Protein AF-A0A060C881-F1 (afdb_monomer_lite)

Foldseek 3Di:
DDDPCNVCVVVQVVDPADEDAQPLVCPVVVCVVPVNHQYEDAEHELQCQVVQVVVVVVDVSYPYHQYPDAEKDFDVWQLVPDDPPCPPPVDSHDDPPTGINNRHQAYPVGRGDCNNCVRNVVPD

Secondary structure (DSSP, 8-state):
---HHHHHHHHHTT-SSEEEES-GGGHHHHHHHSTT--EEEEEE-GGGHHHHHHHHHH-TTEEEEEES-SB--BSSTTTT---SS-TT-SSSSPPTT--B----SB-TTS-B--HHHHHSS---

Sequence (124 aa):
MIKLQDLTDEFVAPLDVVGYNYMHYRWETDINQYPNRLICGTESLPPDVADIWSLVCKYPSILGDFVWTSMDYIGEVGIGKIDYDNIKSASPFGTWPWILAYCGDIDLIGIAVAVILQRSGLGT

Organism: NCBI:txid221213

Structure (mmCIF, N/CA/C/O backbone):
data_AF-A0A060C881-F1
#
_entry.id   AF-A0A060C881-F1
#
loop_
_atom_site.group_PDB
_atom_site.id
_atom_site.type_symbol
_atom_site.label_atom_id
_atom_site.label_alt_id
_atom_site.label_comp_id
_atom_site.label_asym_id
_atom_site.label_entity_id
_atom_site.label_seq_id
_atom_site.pdbx_PDB_ins_code
_atom_site.Cartn_x
_atom_site.Cartn_y
_atom_site.Cartn_z
_atom_site.occupancy
_atom_site.B_iso_or_equiv
_atom_site.auth_seq_id
_atom_site.auth_comp_id
_atom_site.auth_asym_id
_atom_site.auth_atom_id
_atom_site.pdbx_PDB_model_num
ATOM 1 N N . MET A 1 1 ? -21.124 20.162 5.127 1.00 70.75 1 MET A N 1
ATOM 2 C CA . MET A 1 1 ? -20.064 19.297 4.567 1.00 70.75 1 MET A CA 1
ATOM 3 C C . MET A 1 1 ? -20.420 17.870 4.931 1.00 70.75 1 MET A C 1
ATOM 5 O O . MET A 1 1 ? -20.666 17.638 6.106 1.00 70.75 1 MET A O 1
ATOM 9 N N . ILE A 1 2 ? -20.513 16.972 3.951 1.00 75.31 2 ILE A N 1
ATOM 10 C CA . ILE A 1 2 ? -20.690 15.530 4.189 1.00 75.31 2 ILE A CA 1
ATOM 11 C C . ILE A 1 2 ? -19.322 14.969 4.594 1.00 75.31 2 ILE A C 1
ATOM 13 O O . ILE A 1 2 ? -18.329 15.322 3.951 1.00 75.31 2 ILE A O 1
ATOM 17 N N . LYS A 1 3 ? -19.236 14.171 5.667 1.00 83.19 3 LYS A N 1
ATOM 18 C CA . LYS A 1 3 ? -17.969 13.528 6.047 1.00 83.19 3 LYS A CA 1
ATOM 19 C C . LYS A 1 3 ? -17.763 12.279 5.191 1.00 83.19 3 LYS A C 1
ATOM 21 O O . LYS A 1 3 ? -18.723 11.617 4.817 1.00 83.19 3 LYS A O 1
ATOM 26 N N . LEU A 1 4 ? -16.510 11.937 4.893 1.00 81.81 4 LEU A N 1
ATOM 27 C CA . LEU A 1 4 ? -16.181 10.745 4.097 1.00 81.81 4 LEU A CA 1
ATOM 28 C C . LEU A 1 4 ? -16.732 9.455 4.730 1.00 81.81 4 LEU A C 1
ATOM 30 O O . LEU A 1 4 ? -17.186 8.565 4.017 1.00 81.81 4 LEU A O 1
ATOM 34 N N . GLN A 1 5 ? -16.724 9.373 6.062 1.00 83.25 5 GLN A N 1
ATOM 35 C CA . GLN A 1 5 ? -17.273 8.236 6.803 1.00 83.25 5 GLN A CA 1
ATOM 36 C C . GLN A 1 5 ? -18.766 8.050 6.527 1.00 83.25 5 GLN A C 1
ATOM 38 O O . GLN A 1 5 ? -19.197 6.944 6.224 1.00 83.25 5 GLN A O 1
ATOM 43 N N . ASP A 1 6 ? -19.528 9.147 6.486 1.00 87.00 6 ASP A N 1
ATOM 44 C CA . ASP A 1 6 ? -20.970 9.110 6.212 1.00 87.00 6 ASP A CA 1
ATOM 45 C C . ASP A 1 6 ? -21.284 8.492 4.833 1.00 87.00 6 ASP A C 1
ATOM 47 O O . ASP A 1 6 ? -22.379 7.987 4.615 1.00 87.00 6 ASP A O 1
ATOM 51 N N . LEU A 1 7 ? -20.329 8.528 3.894 1.00 91.25 7 LEU A N 1
ATOM 52 C CA . LEU A 1 7 ? -20.460 7.950 2.552 1.00 91.25 7 LEU A CA 1
ATOM 53 C C . LEU A 1 7 ? -19.973 6.499 2.456 1.00 91.25 7 LEU A C 1
ATOM 55 O O . LEU A 1 7 ? -20.307 5.812 1.494 1.00 91.25 7 LEU A O 1
ATOM 59 N N . THR A 1 8 ? -19.132 6.054 3.390 1.00 92.31 8 THR A N 1
ATOM 60 C CA . THR A 1 8 ? -18.391 4.786 3.279 1.00 92.31 8 THR A CA 1
ATOM 61 C C . THR A 1 8 ? -18.779 3.764 4.342 1.00 92.31 8 THR A C 1
ATOM 63 O O . THR A 1 8 ? -18.582 2.571 4.120 1.00 92.31 8 THR A O 1
ATOM 66 N N . ASP A 1 9 ? -19.387 4.188 5.453 1.00 91.81 9 ASP A N 1
ATOM 67 C CA . ASP A 1 9 ? -19.676 3.328 6.603 1.00 91.81 9 ASP A CA 1
ATOM 68 C C . ASP A 1 9 ? -20.545 2.117 6.250 1.00 91.81 9 ASP A C 1
ATOM 70 O O . ASP A 1 9 ? -20.239 1.013 6.694 1.00 91.81 9 ASP A O 1
ATOM 74 N N . GLU A 1 10 ? -21.565 2.272 5.401 1.00 93.62 10 GLU A N 1
ATOM 75 C CA . GLU A 1 10 ? -22.420 1.148 4.983 1.00 93.62 10 GLU A CA 1
ATOM 76 C C . GLU A 1 10 ? -21.660 0.091 4.169 1.00 93.62 10 GLU A C 1
ATOM 78 O O . GLU A 1 10 ? -21.929 -1.102 4.300 1.00 93.62 10 GLU A O 1
ATOM 83 N N . PHE A 1 11 ? -20.683 0.509 3.359 1.00 94.31 11 PHE A N 1
ATOM 84 C CA . PHE A 1 11 ? -19.862 -0.401 2.553 1.00 94.31 11 PHE A CA 1
ATOM 85 C C . PHE A 1 11 ? -18.786 -1.095 3.380 1.00 94.31 11 PHE A C 1
ATOM 87 O O . PHE A 1 11 ? -18.383 -2.212 3.063 1.00 94.31 11 PHE A O 1
ATOM 94 N N . VAL A 1 12 ? -18.319 -0.430 4.435 1.00 94.56 12 VAL A N 1
ATOM 95 C CA . VAL A 1 12 ? -17.257 -0.937 5.298 1.00 94.56 12 VAL A CA 1
ATOM 96 C C . VAL A 1 12 ? -17.800 -1.813 6.430 1.00 94.56 12 VAL A C 1
ATOM 98 O O . VAL A 1 12 ? -17.142 -2.772 6.819 1.00 94.56 12 VAL A O 1
ATOM 101 N N . ALA A 1 13 ? -19.004 -1.529 6.934 1.00 93.25 13 ALA A N 1
ATOM 102 C CA . ALA A 1 13 ? -19.644 -2.267 8.023 1.00 93.25 13 ALA A CA 1
ATOM 103 C C . ALA A 1 13 ? -19.686 -3.802 7.862 1.00 93.25 13 ALA A C 1
ATOM 105 O O . ALA A 1 13 ? -19.508 -4.480 8.874 1.00 93.25 13 ALA A O 1
ATOM 106 N N . PRO A 1 14 ? -19.916 -4.383 6.665 1.00 96.06 14 PRO A N 1
ATOM 107 C CA . PRO A 1 14 ? -19.934 -5.837 6.508 1.00 96.06 14 PRO A CA 1
ATOM 108 C C . PRO A 1 14 ? -18.541 -6.478 6.385 1.00 96.06 14 PRO A C 1
ATOM 110 O O . PRO A 1 14 ? -18.471 -7.698 6.262 1.00 96.06 14 PRO A O 1
ATOM 113 N N . LEU A 1 15 ? -17.450 -5.705 6.357 1.00 96.81 15 LEU A N 1
ATOM 114 C CA . LEU A 1 15 ? -16.098 -6.236 6.163 1.00 96.81 15 LEU A CA 1
ATOM 115 C C . LEU A 1 15 ? -15.473 -6.687 7.488 1.00 96.81 15 LEU A C 1
ATOM 117 O O . LEU A 1 15 ? -15.496 -5.955 8.475 1.00 96.81 15 LEU A O 1
ATOM 121 N N . ASP A 1 16 ? -14.825 -7.854 7.475 1.00 97.38 16 ASP A N 1
ATOM 122 C CA . ASP A 1 16 ? -14.071 -8.365 8.630 1.00 97.38 16 ASP A CA 1
ATOM 123 C C . ASP A 1 16 ? -12.783 -7.560 8.884 1.00 97.38 16 ASP A C 1
ATOM 125 O O . ASP A 1 16 ? -12.379 -7.325 10.024 1.00 97.38 16 ASP A O 1
ATOM 129 N N . VAL A 1 17 ? -12.134 -7.131 7.799 1.00 97.75 17 VAL A N 1
ATOM 130 C CA . VAL A 1 17 ? -10.929 -6.297 7.793 1.00 97.75 17 VAL A CA 1
ATOM 131 C C . VAL A 1 17 ? -11.124 -5.202 6.759 1.00 97.75 17 VAL A C 1
ATOM 133 O O . VAL A 1 17 ? -11.515 -5.466 5.622 1.00 97.75 17 VAL A O 1
ATOM 136 N N . VAL A 1 18 ? -10.836 -3.966 7.148 1.00 97.62 18 VAL A N 1
ATOM 137 C CA . VAL A 1 18 ? -11.053 -2.801 6.298 1.00 97.62 18 VAL A CA 1
ATOM 138 C C . VAL A 1 18 ? -9.760 -2.430 5.589 1.00 97.62 18 VAL A C 1
ATOM 140 O O . VAL A 1 18 ? -8.757 -2.126 6.236 1.00 97.62 18 VAL A O 1
ATOM 143 N N . GLY A 1 19 ? -9.808 -2.442 4.258 1.00 97.19 19 GLY A N 1
ATOM 144 C CA . GLY A 1 19 ? -8.717 -2.004 3.395 1.00 97.19 19 GLY A CA 1
ATOM 145 C C . GLY A 1 19 ? -8.665 -0.486 3.243 1.00 97.19 19 GLY A C 1
ATOM 146 O O . GLY A 1 19 ? -9.695 0.167 3.069 1.00 97.19 19 GLY A O 1
ATOM 147 N N . TYR A 1 20 ? -7.460 0.069 3.300 1.00 96.31 20 TYR A N 1
ATOM 148 C CA . TYR A 1 20 ? -7.174 1.481 3.084 1.00 96.31 20 TYR A CA 1
ATOM 149 C C . TYR A 1 20 ? -6.101 1.625 2.006 1.00 96.31 20 TYR A C 1
ATOM 151 O O . TYR A 1 20 ? -4.946 1.276 2.243 1.00 96.31 20 TYR A O 1
ATOM 159 N N . ASN A 1 21 ? -6.465 2.196 0.857 1.00 97.00 21 ASN A N 1
ATOM 160 C CA . ASN A 1 21 ? -5.503 2.569 -0.182 1.00 97.00 21 ASN A CA 1
ATOM 161 C C . ASN A 1 21 ? -5.086 4.024 0.042 1.00 97.00 21 ASN A C 1
ATOM 163 O O . ASN A 1 21 ? -5.939 4.910 0.043 1.00 97.00 21 ASN A O 1
ATOM 167 N N . TYR A 1 22 ? -3.791 4.270 0.242 1.00 95.88 22 TYR A N 1
ATOM 168 C CA . TYR A 1 22 ? -3.181 5.602 0.355 1.00 95.88 22 TYR A CA 1
ATOM 169 C C . TYR A 1 22 ? -3.722 6.475 1.501 1.00 95.88 22 TYR A C 1
ATOM 171 O O . TYR A 1 22 ? -3.664 7.702 1.445 1.00 95.88 22 TYR A O 1
ATOM 179 N N . MET A 1 23 ? -4.271 5.859 2.553 1.00 95.75 23 MET A N 1
ATOM 180 C CA . MET A 1 23 ? -5.008 6.557 3.620 1.00 95.75 23 MET A CA 1
ATOM 181 C C . MET A 1 23 ? -4.436 6.332 5.028 1.00 95.75 23 MET A C 1
ATOM 183 O O . MET A 1 23 ? -5.168 6.418 6.015 1.00 95.75 23 MET A O 1
ATOM 187 N N . HIS A 1 24 ? -3.130 6.081 5.151 1.00 95.50 24 HIS A N 1
ATOM 188 C CA . HIS A 1 24 ? -2.487 5.810 6.446 1.00 95.50 24 HIS A CA 1
ATOM 189 C C . HIS A 1 24 ? -2.668 6.946 7.474 1.00 95.50 24 HIS A C 1
ATOM 191 O O . HIS A 1 24 ? -2.841 6.691 8.664 1.00 95.50 24 HIS A O 1
ATOM 197 N N . TYR A 1 25 ? -2.773 8.199 7.015 1.00 94.38 25 TYR A N 1
ATOM 198 C CA . TYR A 1 25 ? -3.071 9.376 7.846 1.00 94.38 25 TYR A CA 1
ATOM 199 C C . TYR A 1 25 ? -4.424 9.311 8.580 1.00 94.38 25 TYR A C 1
ATOM 201 O O . TYR A 1 25 ? -4.675 10.100 9.492 1.00 94.38 25 TYR A O 1
ATOM 209 N N . ARG A 1 26 ? -5.323 8.398 8.190 1.00 93.94 26 ARG A N 1
ATOM 210 C CA . ARG A 1 26 ? -6.624 8.207 8.843 1.00 93.94 26 ARG A CA 1
ATOM 211 C C . ARG A 1 26 ? -6.604 7.182 9.961 1.00 93.94 26 ARG A C 1
ATOM 213 O O . ARG A 1 26 ? -7.487 7.236 10.812 1.00 93.94 26 ARG A O 1
ATOM 220 N N . TRP A 1 27 ? -5.651 6.253 9.962 1.00 95.69 27 TRP A N 1
ATOM 221 C CA . TRP A 1 27 ? -5.741 5.036 10.768 1.00 95.69 27 TRP A CA 1
ATOM 222 C C . TRP A 1 27 ? -5.938 5.321 12.254 1.00 95.69 27 TRP A C 1
ATOM 224 O O . TRP A 1 27 ? -6.841 4.765 12.863 1.00 95.69 27 TRP A O 1
ATOM 234 N N . GLU A 1 28 ? -5.180 6.257 12.825 1.00 95.56 28 GLU A N 1
ATOM 235 C CA . GLU A 1 28 ? -5.327 6.639 14.235 1.00 95.56 28 GLU A CA 1
ATOM 236 C C . GLU A 1 28 ? -6.707 7.249 14.537 1.00 95.56 28 GLU A C 1
ATOM 238 O O . GLU A 1 28 ? -7.313 6.948 15.565 1.00 95.56 28 GLU A O 1
ATOM 243 N N . THR A 1 29 ? -7.250 8.066 13.630 1.00 94.62 29 THR A N 1
ATOM 244 C CA . THR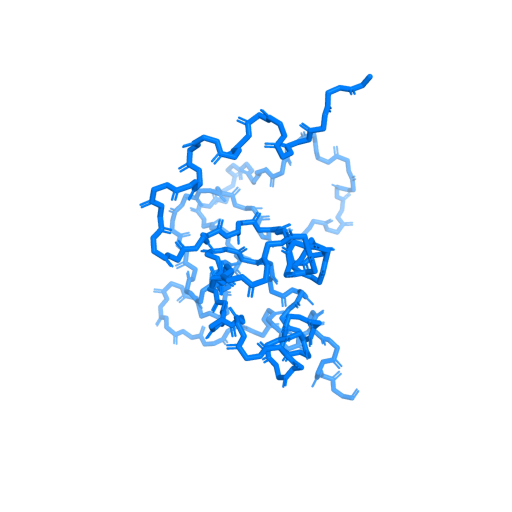 A 1 29 ? -8.602 8.630 13.785 1.00 94.62 29 THR A CA 1
ATOM 245 C C . THR A 1 29 ? -9.664 7.535 13.704 1.00 94.62 29 THR A C 1
ATOM 247 O O . THR A 1 29 ? -10.559 7.482 14.547 1.00 94.62 29 THR A O 1
ATOM 250 N N . ASP A 1 30 ? -9.552 6.641 12.724 1.00 94.94 30 ASP A N 1
ATOM 251 C CA . ASP A 1 30 ? -10.547 5.601 12.476 1.00 94.94 30 ASP A CA 1
ATOM 252 C C . ASP A 1 30 ? -10.495 4.490 13.536 1.00 94.94 30 ASP A C 1
ATOM 254 O O . ASP A 1 30 ? -11.540 3.969 13.906 1.00 94.94 30 ASP A O 1
ATOM 258 N N . ILE A 1 31 ? -9.329 4.181 14.110 1.00 95.00 31 ILE A N 1
ATOM 259 C CA . ILE A 1 31 ? -9.217 3.280 15.270 1.00 95.00 31 ILE A CA 1
ATOM 260 C C . ILE A 1 31 ? -9.926 3.876 16.486 1.00 95.00 31 ILE A C 1
ATOM 262 O O . ILE A 1 31 ? -10.666 3.177 17.174 1.00 95.00 31 ILE A O 1
ATOM 266 N N . ASN A 1 32 ? -9.742 5.174 16.744 1.00 94.62 32 ASN A N 1
ATOM 267 C CA . ASN A 1 32 ? -10.411 5.842 17.861 1.00 94.62 32 ASN A CA 1
ATOM 268 C C . ASN A 1 32 ? -11.935 5.900 17.668 1.00 94.62 32 ASN A C 1
ATOM 270 O O . ASN A 1 32 ? -12.687 5.758 18.631 1.00 94.62 32 ASN A O 1
ATOM 274 N N . GLN A 1 33 ? -12.395 6.114 16.433 1.00 93.56 33 GLN A N 1
ATOM 275 C CA . GLN A 1 33 ? -13.819 6.206 16.109 1.00 93.56 33 GLN A CA 1
ATOM 276 C C . GLN A 1 33 ? -14.501 4.831 16.020 1.00 93.56 33 GLN A C 1
ATOM 278 O O . GLN A 1 33 ? -15.665 4.701 16.402 1.00 93.56 33 GLN A O 1
ATOM 283 N N . TYR A 1 34 ? -13.783 3.807 15.558 1.00 94.38 34 TYR A N 1
ATOM 284 C CA . TYR A 1 34 ? -14.268 2.437 15.397 1.00 94.38 34 TYR A CA 1
ATOM 285 C C . TYR A 1 34 ? -13.334 1.459 16.139 1.00 94.38 34 TYR A C 1
ATOM 287 O O . TYR A 1 34 ? -12.557 0.752 15.498 1.00 94.38 34 TYR A O 1
ATOM 295 N N . PRO A 1 35 ? -13.425 1.353 17.481 1.00 94.44 35 PRO A N 1
ATOM 296 C CA . PRO A 1 35 ? -12.461 0.600 18.297 1.00 94.44 35 PRO A CA 1
ATOM 297 C C . PRO A 1 35 ? -12.314 -0.890 17.960 1.00 94.44 35 PRO A C 1
ATOM 299 O O . PRO A 1 35 ? -11.298 -1.495 18.285 1.00 94.44 35 PRO A O 1
ATOM 302 N N . ASN A 1 36 ? -13.321 -1.485 17.313 1.00 94.81 36 ASN A N 1
ATOM 303 C CA . ASN A 1 36 ? -13.320 -2.896 16.916 1.00 94.81 36 ASN A CA 1
ATOM 304 C C . ASN A 1 36 ? -12.833 -3.119 15.474 1.00 94.81 36 ASN A C 1
ATOM 306 O O . ASN A 1 36 ? -12.852 -4.250 14.994 1.00 94.81 36 ASN A O 1
ATOM 310 N N . ARG A 1 37 ? -12.458 -2.058 14.751 1.00 95.62 37 ARG A N 1
ATOM 311 C CA . ARG A 1 37 ? -12.043 -2.151 13.352 1.00 95.62 37 ARG A CA 1
ATOM 312 C C . ARG A 1 37 ? -10.631 -2.715 13.249 1.00 95.62 37 ARG A C 1
ATOM 314 O O . ARG A 1 37 ? -9.703 -2.173 13.845 1.00 95.62 37 ARG A O 1
ATOM 321 N N . LEU A 1 38 ? -10.473 -3.740 12.417 1.00 97.88 38 LEU A N 1
ATOM 322 C CA . LEU A 1 38 ? -9.171 -4.176 11.925 1.00 97.88 38 LEU A CA 1
ATOM 323 C C . LEU A 1 38 ? -8.852 -3.437 10.626 1.00 97.88 38 LEU A C 1
ATOM 325 O O . LEU A 1 38 ? -9.686 -3.375 9.721 1.00 97.88 38 LEU A O 1
ATOM 329 N N . ILE A 1 39 ? -7.657 -2.861 10.552 1.00 97.94 39 ILE A N 1
ATOM 330 C CA . ILE A 1 39 ? -7.187 -2.057 9.425 1.00 97.94 39 ILE A CA 1
ATOM 331 C C . ILE A 1 39 ? -6.092 -2.817 8.684 1.00 97.94 39 ILE A C 1
ATOM 333 O O . ILE A 1 39 ? -5.164 -3.344 9.294 1.00 97.94 39 ILE A O 1
ATOM 337 N N . CYS A 1 40 ? -6.173 -2.819 7.359 1.00 98.19 40 CYS A N 1
ATOM 338 C CA . CYS A 1 40 ? -5.102 -3.246 6.473 1.00 98.19 40 CYS A CA 1
ATOM 339 C C . CYS A 1 40 ? -4.796 -2.114 5.489 1.00 98.19 40 CYS A C 1
ATOM 341 O O . CYS A 1 40 ? -5.703 -1.609 4.824 1.00 98.19 40 CYS A O 1
ATOM 343 N N . GLY A 1 41 ? -3.531 -1.703 5.398 1.00 97.62 41 GLY A N 1
ATOM 344 C CA . GLY A 1 41 ? -3.062 -0.895 4.279 1.00 97.62 41 GLY A CA 1
ATOM 345 C C . GLY A 1 41 ? -3.067 -1.762 3.032 1.00 97.62 41 GLY A C 1
ATOM 346 O O . GLY A 1 41 ? -2.214 -2.625 2.871 1.00 97.62 41 GLY A O 1
ATOM 347 N N . THR A 1 42 ? -4.078 -1.613 2.186 1.00 97.31 42 THR A N 1
ATOM 348 C CA . THR A 1 42 ? -4.219 -2.440 0.981 1.00 97.31 42 THR A CA 1
ATOM 349 C C . THR A 1 42 ? -3.442 -1.871 -0.199 1.00 97.31 42 THR A C 1
ATOM 351 O O . THR A 1 42 ? -3.224 -2.587 -1.172 1.00 97.31 42 THR A O 1
ATOM 354 N N . GLU A 1 43 ? -2.997 -0.615 -0.097 1.00 96.94 43 GLU A N 1
ATOM 355 C CA . GLU A 1 43 ? -2.097 0.029 -1.051 1.00 96.94 43 GLU A CA 1
ATOM 356 C C . GLU A 1 43 ? -1.407 1.235 -0.389 1.00 96.94 43 GLU A C 1
ATOM 358 O O . GLU A 1 43 ? -2.084 2.075 0.214 1.00 96.94 43 GLU A O 1
ATOM 363 N N . SER A 1 44 ? -0.088 1.359 -0.515 1.00 94.12 44 SER A N 1
ATOM 364 C CA . SER A 1 44 ? 0.666 2.539 -0.068 1.00 94.12 44 SER A CA 1
ATOM 365 C C . SER A 1 44 ? 1.743 2.952 -1.065 1.00 94.12 44 SER A C 1
ATOM 367 O O . SER A 1 44 ? 2.079 2.208 -1.987 1.00 94.12 44 SER A O 1
ATOM 369 N N . LEU A 1 45 ? 2.293 4.155 -0.886 1.00 89.25 45 LEU A N 1
ATOM 370 C CA . LEU A 1 45 ? 3.432 4.612 -1.672 1.00 89.25 45 LEU A CA 1
ATOM 371 C C . LEU A 1 45 ? 4.751 4.226 -0.977 1.00 89.25 45 LEU A C 1
ATOM 373 O O . LEU A 1 45 ? 4.847 4.335 0.246 1.00 89.25 45 LEU A O 1
ATOM 377 N N . PRO A 1 46 ? 5.813 3.887 -1.734 1.00 85.19 46 PRO A N 1
ATOM 378 C CA . PRO A 1 46 ? 7.127 3.565 -1.173 1.00 85.19 46 PRO A CA 1
ATOM 379 C C . PRO A 1 46 ? 7.703 4.589 -0.169 1.00 85.19 46 PRO A C 1
ATOM 381 O O . PRO A 1 46 ? 8.325 4.166 0.806 1.00 85.19 46 PRO A O 1
ATOM 384 N N . PRO A 1 47 ? 7.519 5.919 -0.334 1.00 84.44 47 PRO A N 1
ATOM 385 C CA . PRO A 1 47 ? 7.991 6.899 0.648 1.00 84.44 47 PRO A CA 1
ATOM 386 C C . PRO A 1 47 ? 7.291 6.819 2.013 1.00 84.44 47 PRO A C 1
ATOM 388 O O . PRO A 1 47 ? 7.899 7.175 3.018 1.00 84.44 47 PRO A O 1
ATOM 391 N N . ASP A 1 48 ? 6.051 6.326 2.068 1.00 90.06 48 ASP A N 1
ATOM 392 C CA . ASP A 1 48 ? 5.225 6.332 3.285 1.00 90.06 48 ASP A CA 1
ATOM 393 C C . ASP A 1 48 ? 5.532 5.144 4.214 1.00 90.06 48 ASP A C 1
ATOM 395 O O . ASP A 1 48 ? 5.057 5.084 5.349 1.00 90.06 48 ASP A O 1
ATOM 399 N N . VAL A 1 49 ? 6.338 4.183 3.751 1.00 89.38 49 VAL A N 1
ATOM 400 C CA . VAL A 1 49 ? 6.578 2.901 4.432 1.00 89.38 49 VAL A CA 1
ATOM 401 C C . VAL A 1 49 ? 7.135 3.079 5.844 1.00 89.38 49 VAL A C 1
ATOM 403 O O . VAL A 1 49 ? 6.756 2.337 6.748 1.00 89.38 49 VAL A O 1
ATOM 406 N N . ALA A 1 50 ? 8.010 4.063 6.066 1.00 89.75 50 ALA A N 1
ATOM 407 C CA . ALA A 1 50 ? 8.593 4.313 7.386 1.00 89.75 50 ALA A CA 1
ATOM 408 C C . ALA A 1 50 ? 7.542 4.798 8.406 1.00 89.75 50 ALA A C 1
ATOM 410 O O . ALA A 1 50 ? 7.507 4.334 9.554 1.00 89.75 50 ALA A O 1
ATOM 411 N N . ASP A 1 51 ? 6.644 5.684 7.975 1.00 92.31 51 ASP A N 1
ATOM 412 C CA . ASP A 1 51 ? 5.564 6.213 8.810 1.00 92.31 51 ASP A CA 1
ATOM 413 C C . ASP A 1 51 ? 4.506 5.135 9.070 1.00 92.31 51 ASP A C 1
ATOM 415 O O . ASP A 1 51 ? 4.078 4.922 10.208 1.00 92.31 51 ASP A O 1
ATOM 419 N N . ILE A 1 52 ? 4.156 4.375 8.031 1.00 94.94 52 ILE A N 1
ATOM 420 C CA . ILE A 1 52 ? 3.261 3.219 8.114 1.00 94.94 52 ILE A CA 1
ATOM 421 C C . ILE A 1 52 ? 3.801 2.174 9.090 1.00 94.94 52 ILE A C 1
ATOM 423 O O . ILE A 1 52 ? 3.063 1.711 9.960 1.00 94.94 52 ILE A O 1
ATOM 427 N N . TRP A 1 53 ? 5.089 1.835 9.009 1.00 94.88 53 TRP A N 1
ATOM 428 C CA . TRP A 1 53 ? 5.712 0.871 9.915 1.00 94.88 53 TRP A CA 1
ATOM 429 C C . TRP A 1 53 ? 5.613 1.308 11.379 1.00 94.88 53 TRP A C 1
ATOM 431 O O . TRP A 1 53 ? 5.326 0.495 12.263 1.00 94.88 53 TRP A O 1
ATOM 441 N N . SER A 1 54 ? 5.775 2.607 11.635 1.00 95.75 54 SER A N 1
ATOM 442 C CA . SER A 1 54 ? 5.601 3.186 12.969 1.00 95.75 54 SER A CA 1
ATOM 443 C C . SER A 1 54 ? 4.163 3.025 13.477 1.00 95.75 54 SER A C 1
ATOM 445 O O . SER A 1 54 ? 3.955 2.690 14.645 1.00 95.75 54 SER A O 1
ATOM 447 N N . LEU A 1 55 ? 3.164 3.208 12.606 1.00 96.88 55 LEU A N 1
ATOM 448 C CA . LEU A 1 55 ? 1.749 3.013 12.939 1.00 96.88 55 LEU A CA 1
ATOM 449 C C . LEU A 1 55 ? 1.416 1.542 13.213 1.00 96.88 55 LEU A C 1
ATOM 451 O O . LEU A 1 55 ? 0.774 1.256 14.224 1.00 96.88 55 LEU A O 1
ATOM 455 N N . VAL A 1 56 ? 1.890 0.622 12.368 1.00 96.94 56 VAL A N 1
ATOM 456 C CA . VAL A 1 56 ? 1.710 -0.833 12.536 1.00 96.94 56 VAL A CA 1
ATOM 457 C C . VAL A 1 56 ? 2.295 -1.298 13.871 1.00 96.94 56 VAL A C 1
ATOM 459 O O . VAL A 1 56 ? 1.639 -2.011 14.625 1.00 96.94 56 VAL A O 1
ATOM 462 N N . CYS A 1 57 ? 3.499 -0.836 14.221 1.00 96.94 57 CYS A N 1
ATOM 463 C CA . CYS A 1 57 ? 4.120 -1.158 15.508 1.00 96.94 57 CYS A CA 1
ATOM 464 C C . CYS A 1 57 ? 3.350 -0.584 16.711 1.00 96.94 57 CYS A C 1
ATOM 466 O O . CYS A 1 57 ? 3.356 -1.178 17.789 1.00 96.94 57 CYS A O 1
ATOM 468 N N . LYS A 1 58 ? 2.716 0.585 16.553 1.00 97.69 58 LYS A N 1
ATOM 469 C CA . LYS A 1 58 ? 1.995 1.284 17.628 1.00 97.69 58 LYS A CA 1
ATOM 470 C C . LYS A 1 58 ? 0.603 0.697 17.885 1.00 97.69 58 LYS A C 1
ATOM 472 O O . LYS A 1 58 ? 0.162 0.688 19.034 1.00 97.69 58 LYS A O 1
ATOM 477 N N . TYR A 1 59 ? -0.088 0.230 16.845 1.00 97.25 59 TYR A N 1
ATOM 478 C CA . TYR A 1 59 ? -1.500 -0.148 16.901 1.00 97.25 59 TYR A CA 1
ATOM 479 C C . TYR A 1 59 ? -1.732 -1.607 16.482 1.00 97.25 59 TYR A C 1
ATOM 481 O O . TYR A 1 59 ? -1.759 -1.894 15.289 1.00 97.25 59 TYR A O 1
ATOM 489 N N . PRO A 1 60 ? -2.017 -2.527 17.428 1.00 96.50 60 PRO A N 1
ATOM 490 C CA . PRO A 1 60 ? -2.255 -3.943 17.116 1.00 96.50 60 PRO A CA 1
ATOM 491 C C . PRO A 1 60 ? -3.460 -4.223 16.205 1.00 96.50 60 PRO A C 1
ATOM 493 O O . PRO A 1 60 ? -3.569 -5.313 15.651 1.00 96.50 60 PRO A O 1
ATOM 496 N N . SER A 1 61 ? -4.388 -3.270 16.072 1.00 97.31 61 SER A N 1
ATOM 497 C CA . SER A 1 61 ? -5.521 -3.352 15.144 1.00 97.31 61 SER A CA 1
ATOM 498 C C . SER A 1 61 ? -5.133 -3.075 13.687 1.00 97.31 61 SER A C 1
ATOM 500 O O . SER A 1 61 ? -5.951 -3.303 12.797 1.00 97.31 61 SER A O 1
ATOM 502 N N . ILE A 1 62 ? -3.910 -2.604 13.427 1.00 98.12 62 ILE A N 1
ATOM 503 C CA . ILE A 1 62 ? -3.358 -2.419 12.084 1.00 98.12 62 ILE A CA 1
ATOM 504 C C . ILE A 1 62 ? -2.532 -3.656 11.742 1.00 98.12 62 ILE A C 1
ATOM 506 O O . ILE A 1 62 ? -1.501 -3.922 12.353 1.00 98.12 62 ILE A O 1
ATOM 510 N N . LEU A 1 63 ? -2.992 -4.421 10.756 1.00 97.75 63 LEU A N 1
ATOM 511 C CA . LEU A 1 63 ? -2.415 -5.722 10.418 1.00 97.75 63 LEU A CA 1
ATOM 512 C C . LEU A 1 63 ? -1.127 -5.621 9.593 1.00 97.75 63 LEU A C 1
ATOM 514 O O . LEU A 1 63 ? -0.334 -6.558 9.579 1.00 97.75 63 LEU A O 1
ATOM 518 N N . GLY A 1 64 ? -0.928 -4.508 8.890 1.00 96.19 64 GLY A N 1
ATOM 519 C CA . GLY A 1 64 ? 0.195 -4.314 7.982 1.00 96.19 64 GLY A CA 1
ATOM 520 C C . GLY A 1 64 ? -0.202 -3.525 6.744 1.00 96.19 64 GLY A C 1
ATOM 521 O O . GLY A 1 64 ? -1.256 -2.881 6.721 1.00 96.19 64 GLY A O 1
ATOM 522 N N . ASP A 1 65 ? 0.656 -3.594 5.730 1.00 96.12 65 ASP A N 1
ATOM 523 C CA . ASP A 1 65 ? 0.581 -2.767 4.532 1.00 96.12 65 ASP A CA 1
ATOM 524 C C . ASP A 1 65 ? 1.087 -3.494 3.274 1.00 96.12 65 ASP A C 1
ATOM 526 O O . ASP A 1 65 ? 1.966 -4.356 3.358 1.00 96.12 65 ASP A O 1
ATOM 530 N N . PHE A 1 66 ? 0.540 -3.119 2.116 1.00 96.00 66 PHE A N 1
ATOM 531 C CA . PHE A 1 66 ? 0.956 -3.569 0.790 1.00 96.00 66 PHE A CA 1
ATOM 532 C C . PHE A 1 66 ? 1.443 -2.374 -0.040 1.00 96.00 66 PHE A C 1
ATOM 534 O O . PHE A 1 66 ? 0.652 -1.591 -0.562 1.00 96.00 66 PHE A O 1
ATOM 541 N N . VAL A 1 67 ? 2.761 -2.254 -0.190 1.00 92.19 67 VAL A N 1
ATOM 542 C CA . VAL A 1 67 ? 3.397 -1.168 -0.951 1.00 92.19 67 VAL A CA 1
ATOM 543 C C . VAL A 1 67 ? 3.184 -1.351 -2.452 1.00 92.19 67 VAL A C 1
ATOM 545 O O . VAL A 1 67 ? 3.389 -2.445 -2.983 1.00 92.19 67 VAL A O 1
ATOM 548 N N . TRP A 1 68 ? 2.833 -0.266 -3.142 1.00 93.19 68 TRP A N 1
ATOM 549 C CA . TRP A 1 68 ? 2.715 -0.195 -4.597 1.00 93.19 68 TRP A CA 1
ATOM 550 C C . TRP A 1 68 ? 4.026 0.309 -5.234 1.00 93.19 68 TRP A C 1
ATOM 552 O O . TRP A 1 68 ? 4.335 1.495 -5.181 1.00 93.19 68 TRP A O 1
ATOM 562 N N . THR A 1 69 ? 4.857 -0.529 -5.851 1.00 90.94 69 THR A N 1
ATOM 563 C CA . THR A 1 69 ? 4.765 -1.995 -5.965 1.00 90.94 69 THR A CA 1
ATOM 564 C C . THR A 1 69 ? 6.102 -2.629 -5.619 1.00 90.94 69 THR A C 1
ATOM 566 O O . THR A 1 69 ? 7.144 -1.985 -5.674 1.00 90.94 69 THR A O 1
ATOM 569 N N . SER A 1 70 ? 6.093 -3.915 -5.283 1.00 88.75 70 SER A N 1
ATOM 570 C CA . SER A 1 70 ? 7.336 -4.646 -5.033 1.00 88.75 70 SER A CA 1
ATOM 571 C C . SER A 1 70 ? 8.137 -4.903 -6.313 1.00 88.75 70 SER A C 1
ATOM 573 O O . SER A 1 70 ? 9.358 -4.776 -6.306 1.00 88.75 70 SER A O 1
ATOM 575 N N . MET A 1 71 ? 7.466 -5.253 -7.413 1.00 92.88 71 MET A N 1
ATOM 576 C CA . MET A 1 71 ? 8.078 -5.546 -8.708 1.00 92.88 71 MET A CA 1
ATOM 577 C C . MET A 1 71 ? 7.482 -4.649 -9.787 1.00 92.88 71 MET A C 1
ATOM 579 O O . MET A 1 71 ? 6.267 -4.470 -9.848 1.00 92.88 71 MET A O 1
ATOM 583 N N . ASP A 1 72 ? 8.342 -4.110 -10.643 1.00 93.50 72 ASP A N 1
ATOM 584 C CA . ASP A 1 72 ? 7.950 -3.270 -11.760 1.00 93.50 72 ASP A CA 1
ATOM 585 C C . ASP A 1 72 ? 7.158 -4.077 -12.792 1.00 93.50 72 ASP A C 1
ATOM 587 O O . ASP A 1 72 ? 7.286 -5.300 -12.916 1.00 93.50 72 ASP A O 1
ATOM 591 N N . TYR A 1 73 ? 6.324 -3.378 -13.550 1.00 95.31 73 TYR A N 1
ATOM 592 C CA . TYR A 1 73 ? 5.369 -4.000 -14.455 1.00 95.31 73 TYR A CA 1
ATOM 593 C C . TYR A 1 73 ? 5.189 -3.193 -15.741 1.00 95.31 73 TYR A C 1
ATOM 595 O O . TYR A 1 73 ? 5.575 -2.029 -15.858 1.00 95.31 73 TYR A O 1
ATOM 603 N N . ILE A 1 74 ? 4.620 -3.857 -16.749 1.00 95.94 74 ILE A N 1
ATOM 604 C CA . ILE A 1 74 ? 4.301 -3.265 -18.051 1.00 95.94 74 ILE A CA 1
ATOM 605 C C . ILE A 1 74 ? 2.966 -2.523 -17.949 1.00 95.94 74 ILE A C 1
ATOM 607 O O . ILE A 1 74 ? 1.992 -3.072 -17.436 1.00 95.94 74 ILE A O 1
ATOM 611 N N . GLY A 1 75 ? 2.887 -1.321 -18.519 1.00 92.38 75 GLY A N 1
ATOM 612 C CA . GLY A 1 75 ? 1.703 -0.469 -18.412 1.00 92.38 75 GLY A CA 1
ATOM 613 C C . GLY A 1 75 ? 1.845 0.561 -17.297 1.00 92.38 75 GLY A C 1
ATOM 614 O O . GLY A 1 75 ? 2.957 0.825 -16.856 1.00 92.38 75 GLY A O 1
ATOM 615 N N . GLU A 1 76 ? 0.728 1.214 -16.945 1.00 93.25 76 GLU A N 1
ATOM 616 C CA . GLU A 1 76 ? 0.688 2.399 -16.062 1.00 93.25 76 GLU A CA 1
ATOM 617 C C . GLU A 1 76 ? 1.883 3.329 -16.307 1.00 93.25 76 GLU A C 1
ATOM 619 O O . GLU A 1 76 ? 2.671 3.686 -15.432 1.00 93.25 76 GLU A O 1
ATOM 624 N N . VAL A 1 77 ? 2.070 3.589 -17.601 1.00 92.75 77 VAL A N 1
ATOM 625 C CA . VAL A 1 77 ? 3.380 3.869 -18.166 1.00 92.75 77 VAL A CA 1
ATOM 626 C C . VAL A 1 77 ? 3.977 5.087 -17.492 1.00 92.75 77 VAL A C 1
ATOM 628 O O . VAL A 1 77 ? 3.382 6.158 -17.518 1.00 92.75 77 VAL A O 1
ATOM 631 N N . GLY A 1 78 ? 5.164 4.935 -16.917 1.00 88.69 78 GLY A N 1
ATOM 632 C CA . GLY A 1 78 ? 5.915 6.009 -16.291 1.00 88.69 78 GLY A CA 1
ATOM 633 C C . GLY A 1 78 ? 5.265 6.618 -15.049 1.00 88.69 78 GLY A C 1
ATOM 634 O O . GLY A 1 78 ? 5.627 7.738 -14.715 1.00 88.69 78 GLY A O 1
ATOM 635 N N . ILE A 1 79 ? 4.352 5.937 -14.352 1.00 89.12 79 ILE A N 1
ATOM 636 C CA . ILE A 1 79 ? 3.772 6.460 -13.101 1.00 89.12 79 ILE A CA 1
ATOM 637 C C . ILE A 1 79 ? 4.833 6.749 -12.027 1.00 89.12 79 ILE A C 1
ATOM 639 O O . ILE A 1 79 ? 4.721 7.717 -11.279 1.00 89.12 79 ILE A O 1
ATOM 643 N N . GLY A 1 80 ? 5.902 5.951 -11.986 1.00 85.19 80 GLY A N 1
ATOM 644 C CA . GLY A 1 80 ? 7.060 6.148 -11.117 1.00 85.19 80 GLY A CA 1
ATOM 645 C C . GLY A 1 80 ? 8.202 6.946 -11.753 1.00 85.19 80 GLY A C 1
ATOM 646 O O . GLY A 1 80 ? 9.258 7.083 -11.124 1.00 85.19 80 GLY A O 1
ATOM 647 N N . LYS A 1 81 ? 8.019 7.473 -12.979 1.00 82.62 81 LYS A N 1
ATOM 648 C CA . LYS A 1 81 ? 9.069 8.179 -13.729 1.00 82.62 81 LYS A CA 1
ATOM 649 C C . LYS A 1 81 ? 9.596 9.377 -12.946 1.00 82.62 81 LYS A C 1
ATOM 651 O O . LYS A 1 81 ? 8.839 10.129 -12.334 1.00 82.62 81 LYS A O 1
ATOM 656 N N . ILE A 1 82 ? 10.901 9.602 -13.042 1.00 77.62 82 ILE A N 1
ATOM 657 C CA . ILE A 1 82 ? 11.527 10.835 -12.569 1.00 77.62 82 ILE A CA 1
ATOM 658 C C . ILE A 1 82 ? 11.855 11.678 -13.795 1.00 77.62 82 ILE A C 1
ATOM 660 O O . ILE A 1 82 ? 12.627 11.261 -14.655 1.00 77.62 82 ILE A O 1
ATOM 664 N N . ASP A 1 83 ? 11.238 12.851 -13.879 1.00 73.56 83 ASP A N 1
ATOM 665 C CA . ASP A 1 83 ? 11.418 13.792 -14.979 1.00 73.56 83 ASP A CA 1
ATOM 666 C C . ASP A 1 83 ? 12.113 15.050 -14.449 1.00 73.56 83 ASP A C 1
ATOM 668 O O . ASP A 1 83 ? 11.495 15.884 -13.785 1.00 73.56 83 ASP A O 1
ATOM 672 N N . TYR A 1 84 ? 13.424 15.149 -14.676 1.00 70.38 84 TYR A N 1
ATOM 673 C CA . TYR A 1 84 ? 14.231 16.274 -14.194 1.00 70.38 84 TYR A CA 1
ATOM 674 C C . TYR A 1 84 ? 14.080 17.529 -15.067 1.00 70.38 84 TYR A C 1
ATOM 676 O O . TYR A 1 84 ? 14.261 18.640 -14.570 1.00 70.38 84 TYR A O 1
ATOM 684 N N . ASP A 1 85 ? 13.707 17.362 -16.339 1.00 70.00 85 ASP A N 1
ATOM 685 C CA . ASP A 1 85 ? 13.706 18.437 -17.337 1.00 70.00 85 ASP A CA 1
ATOM 686 C C . ASP A 1 85 ? 12.302 19.017 -17.586 1.00 70.00 85 ASP A C 1
ATOM 688 O O . ASP A 1 85 ? 12.169 20.187 -17.953 1.00 70.00 85 ASP A O 1
ATOM 692 N N . ASN A 1 86 ? 11.233 18.245 -17.348 1.00 57.72 86 ASN A N 1
ATOM 693 C CA . ASN A 1 86 ? 9.843 18.672 -17.532 1.00 57.72 86 ASN A CA 1
ATOM 694 C C . ASN A 1 86 ? 9.038 18.655 -16.223 1.00 57.72 86 ASN A C 1
ATOM 696 O O . ASN A 1 86 ? 8.067 17.915 -16.071 1.00 57.72 86 ASN A O 1
ATOM 700 N N . ILE A 1 87 ? 9.328 19.609 -15.332 1.00 58.09 87 ILE A N 1
ATOM 701 C CA . ILE A 1 87 ? 8.557 19.889 -14.094 1.00 58.09 87 ILE A CA 1
ATOM 702 C C . ILE A 1 87 ? 7.054 20.190 -14.365 1.00 58.09 87 ILE A C 1
ATOM 704 O O . ILE A 1 87 ? 6.252 20.312 -13.443 1.00 58.09 87 ILE A O 1
ATOM 708 N N . LYS A 1 88 ? 6.632 20.305 -15.633 1.00 55.12 88 LYS A N 1
ATOM 709 C CA . LYS A 1 88 ? 5.257 20.621 -16.055 1.00 55.12 88 LYS A CA 1
ATOM 710 C C . LYS A 1 88 ? 4.641 19.602 -17.025 1.00 55.12 88 LYS A C 1
ATOM 712 O O . LYS A 1 88 ? 3.809 19.996 -17.845 1.00 55.12 88 LYS A O 1
ATOM 717 N N . SER A 1 89 ? 5.013 18.318 -16.995 1.00 58.00 89 SER A N 1
ATOM 718 C CA . SER A 1 89 ? 4.257 17.328 -17.780 1.00 58.00 89 SER A CA 1
ATOM 719 C C . SER A 1 89 ? 2.823 17.233 -17.240 1.00 58.00 89 SER A C 1
ATOM 721 O O . SER A 1 89 ? 2.610 16.814 -16.109 1.00 58.00 89 SER A O 1
ATOM 723 N N . ALA A 1 90 ? 1.829 17.632 -18.041 1.00 63.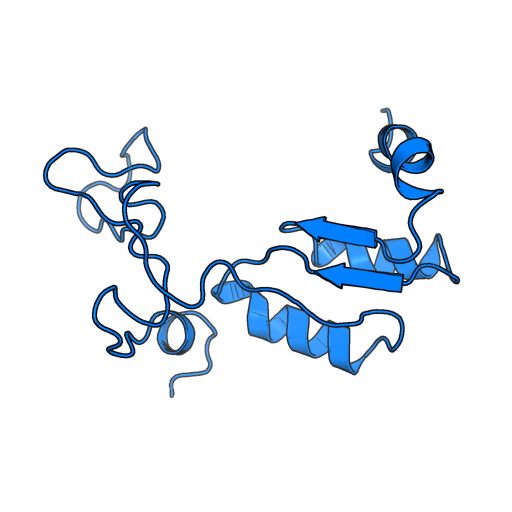75 90 ALA A N 1
ATOM 724 C CA . ALA A 1 90 ? 0.413 17.636 -17.647 1.00 63.75 90 ALA A CA 1
ATOM 725 C C . ALA A 1 90 ? -0.159 16.233 -17.359 1.00 63.75 90 ALA A C 1
ATOM 727 O O . ALA A 1 90 ? -1.251 16.116 -16.809 1.00 63.75 90 ALA A O 1
ATOM 728 N N . SER A 1 91 ? 0.566 15.179 -17.746 1.00 78.38 91 SER A N 1
ATOM 729 C CA . SER A 1 91 ? 0.227 13.793 -17.451 1.00 78.38 91 SER A CA 1
ATOM 730 C C . SER A 1 91 ? 1.221 13.211 -16.443 1.00 78.38 91 SER A C 1
ATOM 732 O O . SER A 1 91 ? 2.428 13.422 -16.611 1.00 78.38 91 SER A O 1
ATOM 734 N N . PRO A 1 92 ? 0.745 12.451 -15.440 1.00 76.62 92 PRO A N 1
ATOM 735 C CA . PRO A 1 92 ? 1.620 11.627 -14.612 1.00 76.62 92 PRO A CA 1
ATOM 736 C C . PRO A 1 92 ? 2.237 10.471 -15.415 1.00 76.62 92 PRO A C 1
ATOM 738 O O . PRO A 1 92 ? 3.249 9.919 -15.003 1.00 76.62 92 PRO A O 1
ATOM 741 N N . PHE A 1 93 ? 1.677 10.139 -16.582 1.00 86.50 93 PHE A N 1
ATOM 742 C CA . PHE A 1 93 ? 2.136 9.032 -17.408 1.00 86.50 93 PHE A CA 1
ATOM 743 C C . PHE A 1 93 ? 3.247 9.448 -18.381 1.00 86.50 93 PHE A C 1
ATOM 745 O O . PHE A 1 93 ? 3.275 10.560 -18.918 1.00 86.50 93 PHE A O 1
ATOM 752 N N . GLY A 1 94 ? 4.175 8.527 -18.619 1.00 84.56 94 GLY A N 1
ATOM 753 C CA . GLY A 1 94 ? 5.183 8.610 -19.663 1.00 84.56 94 GLY A CA 1
ATOM 754 C C . GLY A 1 94 ? 4.558 8.486 -21.052 1.00 84.56 94 GLY A C 1
ATOM 755 O O . GLY A 1 94 ? 3.620 7.724 -21.281 1.00 84.56 94 GLY A O 1
ATOM 756 N N . THR A 1 95 ? 5.093 9.242 -22.003 1.00 86.56 95 THR A N 1
ATOM 757 C CA . THR A 1 95 ? 4.795 9.075 -23.428 1.00 86.56 95 THR A CA 1
ATOM 758 C C . THR A 1 95 ? 5.751 8.059 -24.047 1.00 86.56 95 THR A C 1
ATOM 760 O O . THR A 1 95 ? 6.760 7.697 -23.448 1.00 86.56 95 THR A O 1
ATOM 763 N N . TRP A 1 96 ? 5.475 7.593 -25.267 1.00 86.62 96 TRP A N 1
ATOM 764 C CA . TRP A 1 96 ? 6.438 6.776 -26.014 1.00 86.62 96 TRP A CA 1
ATOM 765 C C . TRP A 1 96 ? 7.837 7.436 -26.003 1.00 86.62 96 TRP A C 1
ATOM 767 O O . TRP A 1 96 ? 7.922 8.631 -26.306 1.00 86.62 96 TRP A O 1
ATOM 777 N N . PRO A 1 97 ? 8.928 6.716 -25.662 1.00 87.88 97 PRO A N 1
ATOM 778 C CA . PRO A 1 97 ? 9.074 5.255 -25.629 1.00 87.88 97 PRO A CA 1
ATOM 779 C C . PRO A 1 97 ? 8.909 4.575 -24.259 1.00 87.88 97 PRO A C 1
ATOM 781 O O . PRO A 1 97 ? 9.305 3.420 -24.113 1.00 87.88 97 PRO A O 1
ATOM 784 N N . TRP A 1 98 ? 8.347 5.244 -23.251 1.00 87.50 98 TRP A N 1
ATOM 785 C CA . TRP A 1 98 ? 8.072 4.598 -21.966 1.00 87.50 98 TRP A CA 1
ATOM 786 C C . TRP A 1 98 ? 7.063 3.452 -22.153 1.00 87.50 98 TRP A C 1
ATOM 788 O O . TRP A 1 98 ? 6.078 3.597 -22.879 1.00 87.50 98 TRP A O 1
ATOM 798 N N . ILE A 1 99 ? 7.314 2.313 -21.501 1.00 91.75 99 ILE A N 1
ATOM 799 C CA . ILE A 1 99 ? 6.433 1.127 -21.537 1.00 91.75 99 ILE A CA 1
ATOM 800 C C . ILE A 1 99 ? 6.218 0.474 -20.162 1.00 91.75 99 ILE A C 1
ATOM 802 O O . ILE A 1 99 ? 5.269 -0.293 -20.002 1.00 91.75 99 ILE A O 1
ATOM 806 N N . LEU A 1 100 ? 7.084 0.769 -19.187 1.00 92.69 100 LEU A N 1
ATOM 807 C CA . LEU A 1 100 ? 7.012 0.250 -17.817 1.00 92.69 100 LEU A CA 1
ATOM 808 C C . LEU A 1 100 ? 6.491 1.319 -16.858 1.00 92.69 100 LEU A C 1
ATOM 810 O O . LEU A 1 100 ? 6.518 2.508 -17.192 1.00 92.69 100 LEU A O 1
ATOM 814 N N . ALA A 1 101 ? 6.085 0.901 -15.664 1.00 92.12 101 ALA A N 1
ATOM 815 C CA . ALA A 1 101 ? 5.618 1.785 -14.606 1.00 92.12 101 ALA A CA 1
ATOM 816 C C . ALA A 1 101 ? 6.759 2.558 -13.923 1.00 92.12 101 ALA A C 1
ATOM 818 O O . ALA A 1 101 ? 6.587 3.738 -13.613 1.00 92.12 101 ALA A O 1
ATOM 819 N N . TYR A 1 102 ? 7.938 1.944 -13.752 1.00 89.44 102 TYR A N 1
ATOM 820 C CA . TYR A 1 102 ? 9.102 2.514 -13.056 1.00 89.44 102 TYR A CA 1
ATOM 821 C C . TYR A 1 102 ? 8.851 2.843 -11.571 1.00 89.44 102 TYR A C 1
ATOM 823 O O . TYR A 1 102 ? 9.484 3.740 -11.011 1.00 89.44 102 TYR A O 1
ATOM 831 N N . CYS A 1 103 ? 7.919 2.143 -10.917 1.00 88.56 103 CYS A N 1
ATOM 832 C CA . CYS A 1 103 ? 7.621 2.332 -9.490 1.00 88.56 103 CYS A CA 1
ATOM 833 C C . CYS A 1 103 ? 7.995 1.137 -8.600 1.00 88.56 103 CYS A C 1
ATOM 835 O O . CYS A 1 103 ? 7.869 1.254 -7.384 1.00 88.56 103 CYS A O 1
ATOM 837 N N . GLY A 1 104 ? 8.454 0.025 -9.185 1.00 89.62 104 GLY A N 1
ATOM 838 C CA . GLY A 1 104 ? 8.857 -1.173 -8.449 1.00 89.62 104 GLY A CA 1
ATOM 839 C C . GLY A 1 104 ? 10.251 -1.088 -7.822 1.00 89.62 104 GLY A C 1
ATOM 840 O O . GLY A 1 104 ? 11.163 -0.491 -8.396 1.00 89.62 104 GLY A O 1
ATOM 841 N N . ASP A 1 105 ? 10.439 -1.748 -6.678 1.00 86.94 105 ASP A N 1
ATOM 842 C CA . ASP A 1 105 ? 11.761 -1.950 -6.052 1.00 86.94 105 ASP A CA 1
ATOM 843 C C . ASP A 1 105 ? 12.587 -3.057 -6.699 1.00 86.94 105 ASP A C 1
ATOM 845 O O . ASP A 1 105 ? 13.790 -3.176 -6.474 1.00 86.94 105 ASP A O 1
ATOM 849 N N . ILE A 1 106 ? 11.940 -3.905 -7.485 1.00 90.75 106 ILE A N 1
ATOM 850 C CA . ILE A 1 106 ? 12.553 -4.963 -8.273 1.00 90.75 106 ILE A CA 1
ATOM 851 C C . ILE A 1 106 ? 12.145 -4.706 -9.717 1.00 90.75 106 ILE A C 1
ATOM 853 O O . ILE A 1 106 ? 10.961 -4.565 -9.996 1.00 90.75 106 ILE A O 1
ATOM 857 N N . ASP A 1 107 ? 13.091 -4.626 -10.645 1.00 91.50 107 ASP A N 1
ATOM 858 C CA . ASP A 1 107 ? 12.761 -4.430 -12.053 1.00 91.50 107 ASP A CA 1
ATOM 859 C C . ASP A 1 107 ? 12.095 -5.671 -12.675 1.00 91.50 107 ASP A C 1
ATOM 861 O O . ASP A 1 107 ? 11.985 -6.742 -12.070 1.00 91.50 107 ASP A O 1
ATOM 865 N N . LEU A 1 108 ? 11.673 -5.539 -13.933 1.00 91.88 108 LEU A N 1
ATOM 866 C CA . LEU A 1 108 ? 10.965 -6.590 -14.664 1.00 91.88 108 LEU A CA 1
ATOM 867 C C . LEU A 1 108 ? 11.758 -7.908 -14.787 1.00 91.88 108 LEU A C 1
ATOM 869 O O . LEU A 1 108 ? 11.161 -8.960 -15.017 1.00 91.88 108 LEU A O 1
ATOM 873 N N . ILE A 1 109 ? 13.089 -7.871 -14.654 1.00 94.56 109 ILE A N 1
ATOM 874 C CA . ILE A 1 109 ? 13.958 -9.051 -14.759 1.00 94.56 109 ILE A CA 1
ATOM 875 C C . ILE A 1 109 ? 14.469 -9.544 -13.399 1.00 94.56 109 ILE A C 1
ATOM 877 O O . ILE A 1 109 ? 15.295 -10.456 -13.351 1.00 94.56 109 ILE A O 1
ATOM 881 N N . GLY A 1 110 ? 13.939 -9.006 -12.297 1.00 92.12 110 GLY A N 1
ATOM 882 C CA . GLY A 1 110 ? 14.220 -9.484 -10.946 1.00 92.12 110 GLY A CA 1
ATOM 883 C C . GLY A 1 110 ? 15.422 -8.818 -10.276 1.00 92.12 110 GLY A C 1
ATOM 884 O O . GLY A 1 110 ? 15.895 -9.319 -9.254 1.00 92.12 110 GLY A O 1
ATOM 885 N N . ILE A 1 111 ? 15.944 -7.722 -10.828 1.00 90.81 111 ILE A N 1
ATOM 886 C CA . ILE A 1 111 ? 17.065 -6.987 -10.239 1.00 90.81 111 ILE A CA 1
ATOM 887 C C . ILE A 1 111 ? 16.517 -5.927 -9.291 1.00 90.81 111 ILE A C 1
ATOM 889 O O . ILE A 1 111 ? 15.673 -5.119 -9.663 1.00 90.81 111 ILE A O 1
ATOM 893 N N . ALA A 1 112 ? 17.026 -5.905 -8.060 1.00 87.69 112 ALA A N 1
ATOM 894 C CA . ALA A 1 112 ? 16.683 -4.863 -7.104 1.00 87.69 112 ALA A CA 1
ATOM 895 C C . ALA A 1 112 ? 17.139 -3.484 -7.611 1.00 87.69 112 ALA A C 1
ATOM 897 O O . ALA A 1 112 ? 18.316 -3.272 -7.915 1.00 87.69 112 ALA A O 1
ATOM 898 N N . VAL A 1 113 ? 16.207 -2.540 -7.651 1.00 77.94 113 VAL A N 1
ATOM 899 C CA . VAL A 1 113 ? 16.416 -1.133 -7.975 1.00 77.94 113 VAL A CA 1
ATOM 900 C C . VAL A 1 113 ? 16.140 -0.347 -6.703 1.00 77.94 113 VAL A C 1
ATOM 90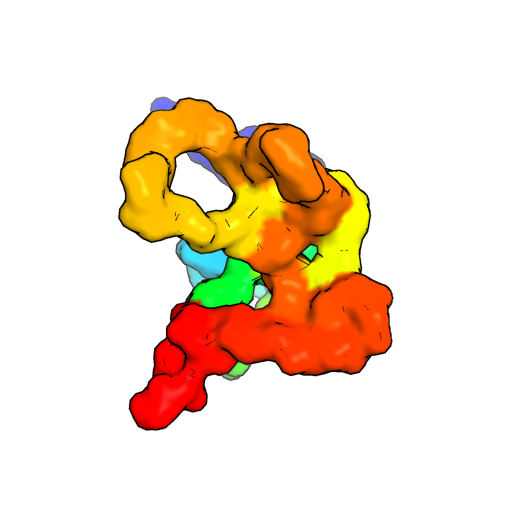2 O O . VAL A 1 113 ? 15.117 -0.530 -6.055 1.00 77.94 113 VAL A O 1
ATOM 905 N N . ALA A 1 114 ? 17.071 0.511 -6.292 1.00 62.84 114 ALA A N 1
ATOM 906 C CA . ALA A 1 114 ? 16.990 1.221 -5.017 1.00 62.84 114 ALA A CA 1
ATOM 907 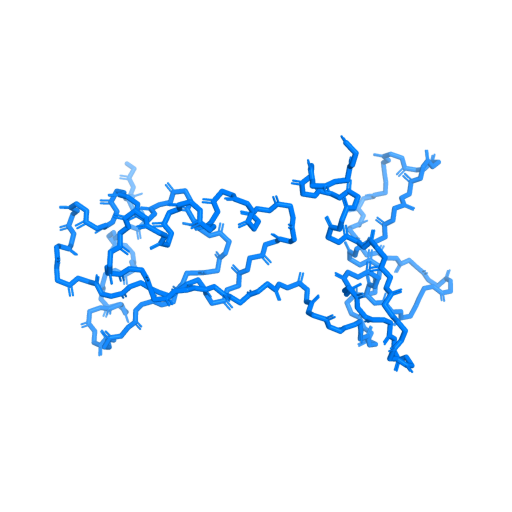C C . ALA A 1 114 ? 15.947 2.359 -5.041 1.00 62.84 114 ALA A C 1
ATOM 909 O O . ALA A 1 114 ? 16.303 3.524 -4.886 1.00 62.84 114 ALA A O 1
ATOM 910 N N . VAL A 1 115 ? 14.665 2.038 -5.226 1.00 63.16 115 VAL A N 1
ATOM 911 C CA . VAL A 1 115 ? 13.567 3.008 -5.206 1.00 63.16 115 VAL A CA 1
ATOM 912 C C . VAL A 1 115 ? 13.136 3.287 -3.762 1.00 63.16 115 VAL A C 1
ATOM 914 O O . VAL A 1 115 ? 13.132 4.454 -3.369 1.00 63.16 115 VAL A O 1
ATOM 917 N N . ILE A 1 116 ? 12.896 2.262 -2.932 1.00 53.62 116 ILE A N 1
ATOM 918 C CA . ILE A 1 116 ? 12.635 2.419 -1.488 1.00 53.62 116 ILE A CA 1
ATOM 919 C C . ILE A 1 116 ? 13.827 3.065 -0.768 1.00 53.62 116 ILE A C 1
ATOM 921 O O . ILE A 1 116 ? 13.647 4.067 -0.080 1.00 53.62 116 ILE A O 1
ATOM 925 N N . LEU A 1 117 ? 15.054 2.551 -0.942 1.00 44.91 117 LEU A N 1
ATOM 926 C CA . LEU A 1 117 ? 16.213 2.992 -0.143 1.00 44.91 117 LEU A CA 1
ATOM 927 C C . LEU A 1 117 ? 16.587 4.466 -0.359 1.00 44.91 117 LEU A C 1
ATOM 929 O O . LEU A 1 117 ? 17.016 5.127 0.584 1.00 44.91 117 LEU A O 1
ATOM 933 N N . GLN A 1 118 ? 16.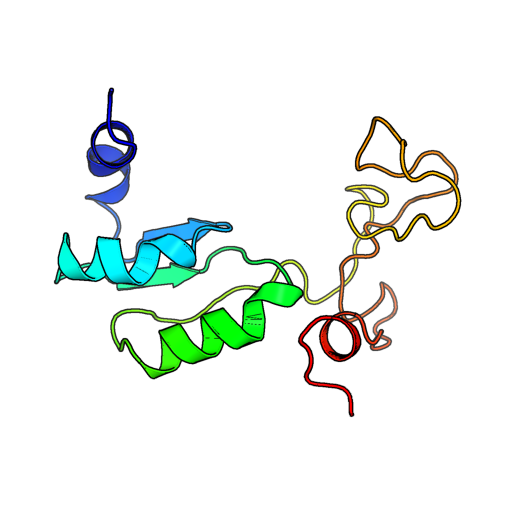413 4.998 -1.573 1.00 48.66 118 GLN A N 1
ATOM 934 C CA . GLN A 1 118 ? 16.643 6.423 -1.834 1.00 48.66 118 GLN A CA 1
ATOM 935 C C . GLN A 1 118 ? 15.485 7.320 -1.378 1.00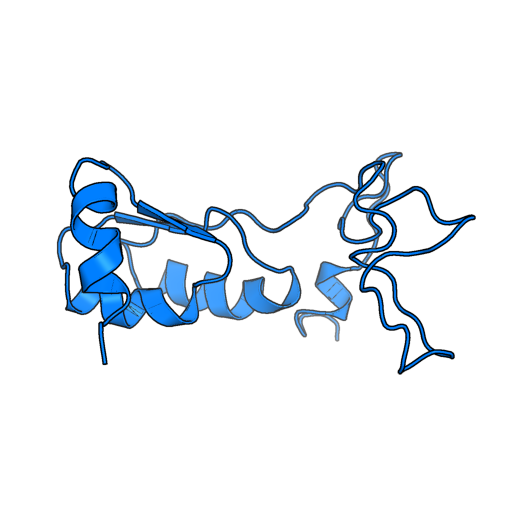 48.66 118 GLN A C 1
ATOM 937 O O . GLN A 1 118 ? 15.706 8.513 -1.178 1.00 48.66 118 GLN A O 1
ATOM 942 N N . ARG A 1 119 ? 14.263 6.790 -1.227 1.00 51.09 119 ARG A N 1
ATOM 943 C CA . ARG A 1 119 ? 13.045 7.593 -1.007 1.00 51.09 119 ARG A CA 1
ATOM 944 C C . ARG A 1 119 ? 12.510 7.557 0.424 1.00 51.09 119 ARG A C 1
ATOM 946 O O . ARG A 1 119 ? 11.869 8.518 0.827 1.00 51.09 119 ARG A O 1
ATOM 953 N N . SER A 1 120 ? 12.799 6.514 1.201 1.00 42.06 120 SER A N 1
ATOM 954 C CA . SER A 1 120 ? 12.302 6.350 2.577 1.00 42.06 120 SER A CA 1
ATOM 955 C C . SER A 1 120 ? 13.219 6.948 3.656 1.00 42.06 120 SER A C 1
ATOM 957 O O . SER A 1 120 ? 13.023 6.688 4.840 1.00 42.06 120 SER A O 1
ATOM 959 N N . GLY A 1 121 ? 14.267 7.692 3.273 1.00 41.19 121 GLY A N 1
ATOM 960 C CA . GLY A 1 121 ? 15.233 8.267 4.222 1.00 41.19 121 GLY A CA 1
ATOM 961 C C . GLY A 1 121 ? 16.067 7.231 4.993 1.00 41.19 121 GLY A C 1
ATOM 962 O O . GLY A 1 121 ? 16.697 7.575 5.985 1.00 41.19 121 GLY A O 1
ATOM 963 N N . LEU A 1 122 ? 16.072 5.967 4.550 1.00 42.50 122 LEU A N 1
ATOM 964 C CA . LEU A 1 122 ? 16.837 4.865 5.154 1.00 42.50 122 LEU A CA 1
ATOM 965 C C . LEU A 1 122 ? 18.214 4.656 4.491 1.00 42.50 122 LEU A C 1
ATOM 967 O O . LEU A 1 122 ? 18.941 3.729 4.848 1.00 42.50 122 LEU A O 1
ATOM 971 N N . GLY A 1 123 ? 18.571 5.499 3.519 1.00 41.31 123 GLY A N 1
ATOM 972 C CA . GLY A 1 123 ? 19.886 5.542 2.889 1.00 41.31 123 GLY A CA 1
ATOM 973 C C . GLY A 1 123 ? 20.760 6.654 3.476 1.00 41.31 123 GLY A C 1
ATOM 974 O O . GLY A 1 123 ? 20.465 7.823 3.248 1.00 41.31 123 GLY A O 1
ATOM 975 N N . THR A 1 124 ? 21.846 6.235 4.140 1.00 37.34 124 THR A N 1
ATOM 976 C CA . THR A 1 124 ? 22.953 6.998 4.775 1.00 37.34 124 THR A CA 1
ATOM 977 C C . THR A 1 124 ? 22.631 7.825 6.011 1.00 37.34 124 THR A C 1
ATOM 979 O O . THR A 1 124 ? 21.873 8.808 5.893 1.00 37.34 124 THR A O 1
#

Radius of gyration: 17.29 Å; chains: 1; bounding box: 45×30×44 Å

InterPro domains:
  IPR017853 Glycoside hydrolase superfamily [SSF51445] (10-89)

pLDDT: mean 86.12, std 15.02, range [37.34, 98.19]